Protein AF-W5YVZ0-F1 (afdb_monomer_lite)

pLDDT: mean 85.77, std 7.73, range [55.84, 94.56]

Organism: NCBI:txid1420917

Structure (mmCIF, N/CA/C/O backbone):
data_AF-W5YVZ0-F1
#
_entry.id   AF-W5YVZ0-F1
#
loop_
_atom_site.group_PDB
_atom_site.id
_atom_site.type_symbol
_atom_site.label_atom_id
_atom_site.label_alt_id
_atom_site.label_comp_id
_atom_site.label_asym_id
_atom_site.label_entity_id
_atom_site.label_seq_id
_atom_site.pdbx_PDB_ins_code
_atom_site.Cartn_x
_atom_site.Cartn_y
_atom_site.Cartn_z
_atom_site.occupancy
_atom_site.B_iso_or_equiv
_atom_site.auth_seq_id
_atom_site.auth_comp_id
_atom_site.auth_asym_id
_atom_site.auth_atom_id
_atom_site.pdbx_PDB_model_num
ATOM 1 N N . MET A 1 1 ? 23.181 -4.418 -4.732 1.00 74.56 1 MET A N 1
ATOM 2 C CA . MET A 1 1 ? 21.889 -5.099 -4.513 1.00 74.56 1 MET A CA 1
ATOM 3 C C . MET A 1 1 ? 20.987 -4.118 -3.795 1.00 74.56 1 MET A C 1
ATOM 5 O O . MET A 1 1 ? 21.409 -3.584 -2.777 1.00 74.56 1 MET A O 1
ATOM 9 N N . ALA A 1 2 ? 19.828 -3.815 -4.367 1.00 87.38 2 ALA A N 1
ATOM 10 C CA . ALA A 1 2 ? 18.842 -2.922 -3.772 1.00 87.38 2 ALA A CA 1
ATOM 11 C C . ALA A 1 2 ? 17.530 -3.692 -3.626 1.00 87.38 2 ALA A C 1
ATOM 13 O O . ALA A 1 2 ? 17.180 -4.464 -4.515 1.00 87.38 2 ALA A O 1
ATOM 14 N N . VAL A 1 3 ? 16.837 -3.485 -2.511 1.00 88.62 3 VAL A N 1
ATOM 15 C CA . VAL A 1 3 ? 15.498 -4.027 -2.274 1.00 88.62 3 VAL A CA 1
ATOM 16 C C . VAL A 1 3 ? 14.530 -2.857 -2.339 1.00 88.62 3 VAL A C 1
ATOM 18 O O . VAL A 1 3 ? 14.706 -1.866 -1.632 1.00 88.62 3 VAL A O 1
ATOM 21 N N . VAL A 1 4 ? 13.534 -2.963 -3.211 1.00 89.69 4 VAL A N 1
ATOM 22 C CA . VAL A 1 4 ? 12.494 -1.949 -3.417 1.00 89.69 4 VAL A CA 1
ATOM 23 C C . VAL A 1 4 ? 11.132 -2.627 -3.483 1.00 89.69 4 VAL A C 1
ATOM 25 O O . VAL A 1 4 ? 11.043 -3.823 -3.766 1.00 89.69 4 VAL A O 1
ATOM 28 N N . SER A 1 5 ? 10.052 -1.884 -3.231 1.00 88.38 5 SER A N 1
ATOM 29 C CA . SER A 1 5 ? 8.715 -2.449 -3.406 1.00 88.38 5 SER A CA 1
ATOM 30 C C . SER A 1 5 ? 8.422 -2.677 -4.891 1.00 88.38 5 SER A C 1
ATOM 32 O O . SER A 1 5 ? 8.781 -1.866 -5.747 1.00 88.38 5 SER A O 1
ATOM 34 N N . ARG A 1 6 ? 7.706 -3.765 -5.201 1.00 86.81 6 ARG A N 1
ATOM 35 C CA . ARG A 1 6 ? 7.273 -4.061 -6.576 1.00 86.81 6 ARG A CA 1
ATOM 36 C C . ARG A 1 6 ? 6.399 -2.942 -7.151 1.00 86.81 6 ARG A C 1
ATOM 38 O O . ARG A 1 6 ? 6.548 -2.605 -8.316 1.00 86.81 6 ARG A O 1
ATOM 45 N N . SER A 1 7 ? 5.556 -2.323 -6.324 1.00 84.56 7 SER A N 1
ATOM 46 C CA . SER A 1 7 ? 4.737 -1.171 -6.718 1.00 84.56 7 SER A CA 1
ATOM 47 C C . SER A 1 7 ? 5.562 0.047 -7.129 1.00 84.56 7 SER A C 1
ATOM 49 O O . SER A 1 7 ? 5.235 0.703 -8.112 1.00 84.56 7 SER A O 1
ATOM 51 N N . TYR A 1 8 ? 6.646 0.337 -6.405 1.00 89.19 8 TYR A N 1
ATOM 52 C CA . TYR A 1 8 ? 7.542 1.435 -6.750 1.00 89.19 8 TYR A CA 1
ATOM 53 C C . TYR A 1 8 ? 8.257 1.155 -8.070 1.00 89.19 8 TYR A C 1
ATOM 55 O O . TYR A 1 8 ? 8.258 2.004 -8.955 1.00 89.19 8 TYR A O 1
ATOM 63 N N . LEU A 1 9 ? 8.815 -0.051 -8.219 1.00 90.31 9 LEU A N 1
ATOM 64 C CA . LEU A 1 9 ? 9.506 -0.445 -9.443 1.00 90.31 9 LEU A CA 1
ATOM 65 C C . LEU A 1 9 ? 8.573 -0.398 -10.660 1.00 90.31 9 LEU A C 1
ATOM 67 O O . LEU A 1 9 ? 8.963 0.124 -11.697 1.00 90.31 9 LEU A O 1
ATOM 71 N N . GLN A 1 10 ? 7.338 -0.890 -10.523 1.00 88.44 10 GLN A N 1
ATOM 72 C CA . GLN A 1 10 ? 6.351 -0.847 -11.600 1.00 88.44 10 GLN A CA 1
ATOM 73 C C . GLN A 1 10 ? 5.991 0.593 -11.975 1.00 88.44 10 GLN A C 1
ATOM 75 O O . GLN A 1 10 ? 6.001 0.924 -13.154 1.00 88.44 10 GLN A O 1
ATOM 80 N N . SER A 1 11 ? 5.740 1.462 -10.989 1.00 89.19 11 SER A N 1
ATOM 81 C CA . SER A 1 11 ? 5.483 2.884 -11.244 1.00 89.19 11 SER A CA 1
ATOM 82 C C . SER A 1 11 ? 6.661 3.547 -11.963 1.00 89.19 11 SER A C 1
ATOM 84 O O . SER A 1 11 ? 6.449 4.253 -12.941 1.00 89.19 11 SER A O 1
ATOM 86 N N . HIS A 1 12 ? 7.899 3.283 -11.529 1.00 91.75 12 HIS A N 1
ATOM 87 C CA . HIS A 1 12 ? 9.103 3.832 -12.162 1.00 91.75 12 HIS A CA 1
ATOM 88 C C . HIS A 1 12 ? 9.239 3.389 -13.620 1.00 91.75 12 HIS A C 1
ATOM 90 O O . HIS A 1 12 ? 9.512 4.218 -14.482 1.00 91.75 12 HIS A O 1
ATOM 96 N N . LEU A 1 13 ? 9.042 2.098 -13.898 1.00 91.88 13 LEU A N 1
ATOM 97 C CA . LEU A 1 13 ? 9.131 1.539 -15.249 1.00 91.88 13 LEU A CA 1
ATOM 98 C C . LEU A 1 13 ? 7.976 1.989 -16.152 1.00 91.88 13 LEU A C 1
ATOM 100 O O . LEU A 1 13 ? 8.175 2.146 -17.352 1.00 91.88 13 LEU A O 1
ATOM 104 N N . ASN A 1 14 ? 6.786 2.228 -15.594 1.00 89.25 14 ASN A N 1
ATOM 105 C CA . ASN A 1 14 ? 5.670 2.816 -16.336 1.00 89.25 14 ASN A CA 1
ATOM 106 C C . ASN A 1 14 ? 5.996 4.256 -16.772 1.00 89.25 14 ASN A C 1
ATOM 108 O O . ASN A 1 14 ? 5.672 4.642 -17.895 1.00 89.25 14 ASN A O 1
ATOM 112 N N . ASP A 1 15 ? 6.659 5.025 -15.903 1.00 92.56 15 ASP A N 1
ATOM 113 C CA . ASP A 1 15 ? 7.067 6.406 -16.180 1.00 92.56 15 ASP A CA 1
ATOM 114 C C . ASP A 1 15 ? 8.339 6.495 -17.053 1.00 92.56 15 ASP A C 1
ATOM 116 O O . ASP A 1 15 ? 8.524 7.491 -17.751 1.00 92.56 15 ASP A O 1
ATOM 120 N N . ASN A 1 16 ? 9.201 5.466 -17.037 1.00 94.31 16 ASN A N 1
ATOM 121 C CA . ASN A 1 16 ? 10.479 5.401 -17.770 1.00 94.31 16 ASN A CA 1
ATOM 122 C C . ASN A 1 16 ? 10.650 4.023 -18.452 1.00 94.31 16 ASN A C 1
ATOM 124 O O . ASN A 1 16 ? 11.442 3.192 -17.988 1.00 94.31 16 ASN A O 1
ATOM 128 N N . PRO A 1 17 ? 9.901 3.730 -19.532 1.00 92.19 17 PRO A N 1
ATOM 129 C CA . PRO A 1 17 ? 9.902 2.408 -20.161 1.00 92.19 17 PRO A CA 1
ATOM 130 C C . PRO A 1 17 ? 11.277 1.951 -20.663 1.00 92.19 17 PRO A C 1
ATOM 132 O O . PRO A 1 17 ? 11.558 0.758 -20.681 1.00 92.19 17 PRO A O 1
ATOM 135 N N . GLU A 1 18 ? 12.154 2.882 -21.043 1.00 94.56 18 GLU A N 1
ATOM 136 C CA . GLU A 1 18 ? 13.521 2.613 -21.501 1.00 94.56 18 GLU A CA 1
ATOM 137 C C . GLU A 1 18 ? 14.428 1.992 -20.429 1.00 94.56 18 GLU A C 1
ATOM 139 O O . GLU A 1 18 ? 15.462 1.400 -20.749 1.00 94.56 18 GLU A O 1
ATOM 144 N N . ASP A 1 19 ? 14.054 2.114 -19.154 1.00 93.06 19 ASP A N 1
ATOM 145 C CA . ASP A 1 19 ? 14.816 1.550 -18.050 1.00 93.06 19 ASP A CA 1
ATOM 146 C C . ASP A 1 19 ? 14.553 0.048 -17.849 1.00 93.06 19 ASP A C 1
ATOM 148 O O . ASP A 1 19 ? 15.280 -0.589 -17.082 1.00 93.06 19 ASP A O 1
ATOM 152 N N . SER A 1 20 ? 13.573 -0.548 -18.547 1.00 86.62 20 SER A N 1
ATOM 153 C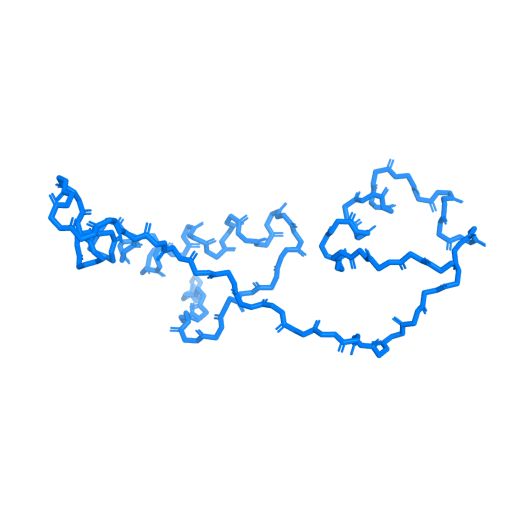 CA . SER A 1 20 ? 13.221 -1.972 -18.404 1.00 86.62 20 SER A CA 1
ATOM 154 C C . SER A 1 20 ? 14.420 -2.894 -18.599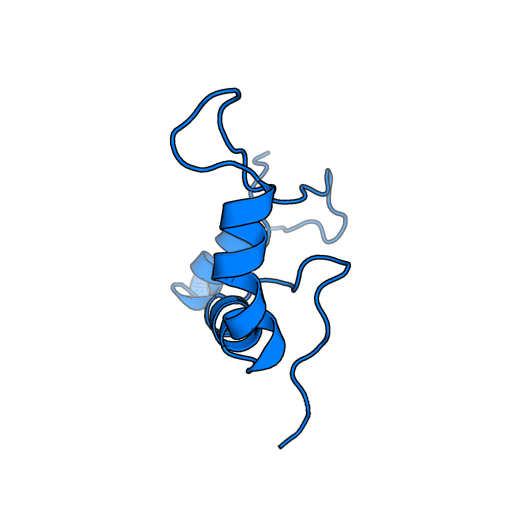 1.00 86.62 20 SER A C 1
ATOM 156 O O . SER A 1 20 ? 14.637 -3.817 -17.817 1.00 86.62 20 SER A O 1
ATOM 158 N N . ASP A 1 21 ? 15.241 -2.594 -19.603 1.00 90.25 21 ASP A N 1
ATOM 159 C CA . ASP A 1 21 ? 16.368 -3.433 -20.011 1.00 90.25 21 ASP A CA 1
ATOM 160 C C . ASP A 1 21 ? 17.628 -3.152 -19.176 1.00 90.25 21 ASP A C 1
ATOM 162 O O . ASP A 1 21 ? 18.644 -3.840 -19.297 1.00 90.25 21 ASP A O 1
ATOM 166 N N . ARG A 1 22 ? 17.582 -2.132 -18.308 1.00 91.44 22 ARG A N 1
ATOM 167 C CA . ARG A 1 22 ? 18.706 -1.719 -17.456 1.00 91.44 22 ARG A CA 1
ATOM 168 C C . ARG A 1 22 ? 18.746 -2.467 -16.130 1.00 91.44 22 ARG A C 1
ATOM 170 O O . ARG A 1 22 ? 19.782 -2.445 -15.459 1.00 91.44 22 ARG A O 1
ATOM 177 N N . PHE A 1 23 ? 17.648 -3.110 -15.734 1.00 89.94 23 PHE A N 1
ATOM 178 C CA . PHE A 1 23 ? 17.535 -3.794 -14.452 1.00 89.94 23 PHE A CA 1
ATOM 179 C C . PHE A 1 23 ? 17.364 -5.301 -14.627 1.00 89.94 23 PHE A C 1
ATOM 181 O O . PHE A 1 23 ? 16.528 -5.775 -15.385 1.00 89.94 23 PHE A O 1
ATOM 188 N N . LEU A 1 24 ? 18.123 -6.067 -13.843 1.00 91.00 24 LEU A N 1
ATOM 189 C CA . LEU A 1 24 ? 17.833 -7.478 -13.607 1.00 91.00 24 LEU A CA 1
ATOM 190 C C . LEU A 1 24 ? 16.969 -7.571 -12.350 1.00 91.00 24 LEU A C 1
ATOM 192 O O . LEU A 1 24 ? 17.440 -7.287 -11.246 1.00 91.00 24 LEU A O 1
ATOM 196 N N . VAL A 1 25 ? 15.702 -7.935 -12.529 1.00 90.00 25 VAL A N 1
ATOM 197 C CA . VAL A 1 25 ? 14.705 -8.002 -11.457 1.00 90.00 25 VAL A CA 1
ATOM 198 C C . VAL A 1 25 ? 14.435 -9.465 -11.128 1.00 90.00 25 VAL A C 1
ATOM 200 O O . VAL A 1 25 ? 14.125 -10.258 -12.011 1.00 90.00 25 VAL A O 1
ATOM 203 N N . SER A 1 26 ? 14.559 -9.832 -9.853 1.00 90.25 26 SER A N 1
ATOM 204 C CA . SER A 1 26 ? 14.128 -11.150 -9.380 1.00 90.25 26 SER A CA 1
ATOM 205 C C . SER A 1 26 ? 12.603 -11.214 -9.329 1.00 90.25 26 SER A C 1
ATOM 207 O O . SER A 1 26 ? 11.959 -10.338 -8.746 1.00 90.25 26 SER A O 1
ATOM 209 N N . ASP A 1 27 ? 12.022 -12.285 -9.867 1.00 87.25 27 ASP A N 1
ATOM 210 C CA . ASP A 1 27 ? 10.589 -12.549 -9.718 1.00 87.25 27 ASP A CA 1
ATOM 211 C C . ASP A 1 27 ? 10.214 -13.070 -8.332 1.00 87.25 27 ASP A C 1
ATOM 213 O O . ASP A 1 27 ? 9.075 -12.899 -7.895 1.00 87.25 27 ASP A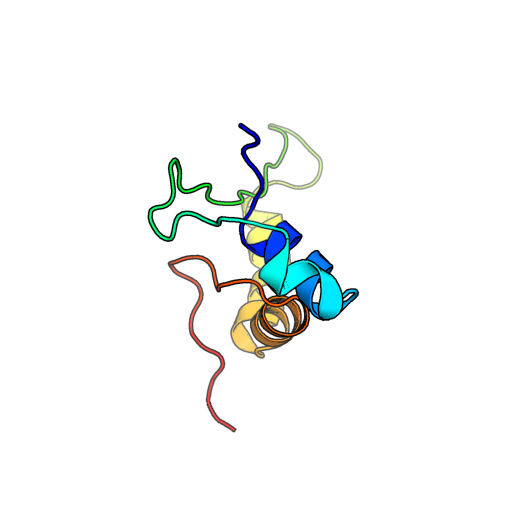 O 1
ATOM 217 N N . THR A 1 28 ? 11.175 -13.646 -7.610 1.00 90.31 28 THR A N 1
ATOM 218 C CA . THR A 1 28 ? 10.970 -14.118 -6.243 1.00 90.31 28 THR A CA 1
ATOM 219 C C . THR A 1 28 ? 11.013 -12.929 -5.284 1.00 90.31 28 THR A C 1
ATOM 221 O O . THR A 1 28 ? 12.063 -12.284 -5.194 1.00 90.31 28 THR A O 1
ATOM 224 N N . PRO A 1 29 ? 9.919 -12.625 -4.560 1.00 85.06 29 PRO A N 1
ATOM 225 C CA . PRO A 1 29 ? 9.936 -11.590 -3.538 1.00 85.06 29 PRO A CA 1
ATOM 226 C C . PRO A 1 29 ? 10.753 -12.054 -2.329 1.00 85.06 29 PRO A C 1
ATOM 228 O O . PRO A 1 29 ? 10.511 -13.135 -1.796 1.00 85.06 29 PRO A O 1
ATOM 231 N N . ASP A 1 30 ? 11.673 -11.213 -1.854 1.00 86.12 30 ASP A N 1
ATOM 232 C CA . ASP A 1 30 ? 12.403 -11.476 -0.608 1.00 86.12 30 ASP A CA 1
ATOM 233 C C . ASP A 1 30 ? 11.463 -11.459 0.607 1.00 86.12 30 ASP A C 1
ATOM 235 O O . ASP A 1 30 ? 11.619 -12.250 1.536 1.00 86.12 30 ASP A O 1
ATOM 239 N N . GLN A 1 31 ? 10.497 -10.530 0.616 1.00 82.12 31 GLN A N 1
ATOM 240 C CA . GLN A 1 31 ? 9.556 -10.312 1.716 1.00 82.12 31 GLN A CA 1
ATOM 241 C C . GLN A 1 31 ? 8.213 -9.775 1.201 1.00 82.12 31 GLN A C 1
ATOM 243 O O . GLN A 1 31 ? 8.163 -8.971 0.268 1.00 82.12 31 GLN A O 1
ATOM 248 N N . THR A 1 32 ? 7.117 -10.180 1.846 1.00 81.19 32 THR A N 1
ATOM 249 C CA . THR A 1 32 ? 5.769 -9.658 1.584 1.00 81.19 32 THR A CA 1
ATOM 250 C C . THR A 1 32 ? 5.333 -8.780 2.746 1.00 81.19 32 THR A C 1
ATOM 252 O O . THR A 1 32 ? 5.204 -9.250 3.874 1.00 81.19 32 THR A O 1
ATOM 255 N N . TYR A 1 33 ? 5.087 -7.504 2.4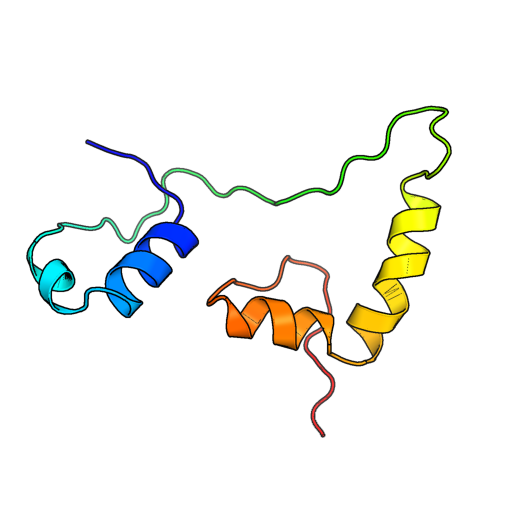61 1.00 72.25 33 TYR A N 1
ATOM 256 C CA . TYR A 1 33 ? 4.606 -6.539 3.442 1.00 72.25 33 TYR A CA 1
ATOM 257 C C . TYR A 1 33 ? 3.112 -6.300 3.258 1.00 72.25 33 TYR A C 1
ATOM 259 O O . TYR A 1 33 ? 2.665 -5.960 2.162 1.00 72.25 33 TYR A O 1
ATOM 267 N N . LEU A 1 34 ? 2.350 -6.435 4.343 1.00 74.62 34 LEU A N 1
ATOM 268 C CA . LEU A 1 34 ? 0.960 -5.999 4.399 1.00 74.62 34 LEU A CA 1
ATOM 269 C C . LEU A 1 34 ? 0.913 -4.588 4.984 1.00 74.62 34 LEU A C 1
ATOM 271 O O . LEU A 1 34 ? 1.450 -4.319 6.058 1.00 74.62 34 LEU A O 1
ATOM 275 N N . LEU A 1 35 ? 0.293 -3.669 4.247 1.00 70.50 35 LEU A N 1
ATOM 276 C CA . LEU A 1 35 ? 0.060 -2.309 4.715 1.00 70.50 35 LEU A CA 1
ATOM 277 C C . LEU A 1 35 ? -1.089 -2.329 5.722 1.00 70.50 35 LEU A C 1
ATOM 279 O O . LEU A 1 35 ? -2.224 -2.647 5.373 1.00 70.50 35 LEU A O 1
ATOM 283 N N . HIS A 1 36 ? -0.785 -1.960 6.961 1.00 79.00 36 HIS A N 1
ATOM 284 C CA . HIS A 1 36 ? -1.773 -1.802 8.020 1.00 79.00 36 HIS A CA 1
ATOM 285 C C . HIS A 1 36 ? -1.992 -0.322 8.316 1.00 79.00 36 HIS A C 1
ATOM 287 O O . HIS A 1 36 ? -1.047 0.469 8.339 1.00 79.00 36 HIS A O 1
ATOM 293 N N . ILE A 1 37 ? -3.243 0.044 8.582 1.00 81.50 37 ILE A N 1
ATOM 294 C CA . ILE A 1 37 ? -3.563 1.348 9.154 1.00 81.50 37 ILE A CA 1
ATOM 295 C C . ILE A 1 37 ? -3.474 1.203 10.670 1.00 81.50 37 ILE A C 1
ATOM 297 O O . ILE A 1 37 ? -4.108 0.326 11.251 1.00 81.50 37 ILE A O 1
ATOM 301 N N . MET A 1 38 ? -2.668 2.050 11.304 1.00 86.69 38 MET A N 1
ATOM 302 C CA . MET A 1 38 ? -2.490 2.054 12.752 1.00 86.69 38 MET A CA 1
ATOM 303 C C . MET A 1 38 ? -3.216 3.253 13.355 1.00 86.69 38 MET A C 1
ATOM 305 O O . MET A 1 38 ? -2.968 4.395 12.967 1.00 86.69 38 MET A O 1
ATOM 309 N N . ALA A 1 39 ? -4.096 2.988 14.317 1.00 89.56 39 ALA A N 1
ATOM 310 C CA . ALA A 1 39 ? -4.696 4.006 15.169 1.00 89.56 39 ALA A CA 1
ATOM 311 C C . ALA A 1 39 ? -3.948 4.062 16.504 1.00 89.56 39 ALA A C 1
ATOM 313 O O . ALA A 1 39 ? -3.475 3.043 17.002 1.00 89.56 39 ALA A O 1
ATOM 314 N N . ARG A 1 40 ? -3.834 5.257 17.088 1.00 89.44 40 ARG A N 1
ATOM 315 C CA . ARG A 1 40 ? -3.231 5.415 18.413 1.00 89.44 40 ARG A CA 1
ATOM 316 C C . ARG A 1 40 ? -4.224 4.970 19.484 1.00 89.44 40 ARG A C 1
ATOM 318 O O . ARG A 1 40 ? -5.359 5.443 19.486 1.00 89.44 40 ARG A O 1
ATOM 325 N N . ASP A 1 41 ? -3.758 4.190 20.454 1.00 85.75 41 ASP A N 1
ATOM 326 C CA . ASP A 1 41 ? -4.528 3.912 21.668 1.00 85.75 41 ASP A CA 1
ATOM 327 C C . ASP A 1 41 ? -4.919 5.218 22.376 1.00 85.75 41 ASP A C 1
ATOM 329 O O . ASP A 1 41 ? -4.084 6.102 22.598 1.00 85.75 41 ASP A O 1
ATOM 333 N N . ASN A 1 42 ? -6.200 5.344 22.732 1.00 85.62 42 ASN A N 1
ATOM 334 C CA . ASN A 1 42 ? -6.801 6.562 23.296 1.00 85.62 42 ASN A CA 1
ATOM 335 C C . ASN A 1 42 ? -6.678 7.809 22.393 1.00 85.62 42 ASN A C 1
ATOM 337 O O . ASN A 1 42 ? -6.713 8.944 22.874 1.00 85.62 42 ASN A O 1
ATOM 341 N N . GLY A 1 43 ? -6.497 7.618 21.083 1.00 87.56 43 GLY A N 1
ATOM 342 C CA . GLY A 1 43 ? -6.590 8.681 20.089 1.00 87.56 43 GLY A CA 1
ATOM 343 C C . GLY A 1 43 ? -8.041 9.094 19.805 1.00 87.56 43 GLY A C 1
ATOM 344 O O . GLY A 1 43 ? -8.974 8.375 20.155 1.00 87.56 43 GLY A O 1
ATOM 345 N N . PRO A 1 44 ? -8.255 10.240 19.135 1.00 89.88 44 PRO A N 1
ATOM 346 C CA . PRO A 1 44 ? -9.5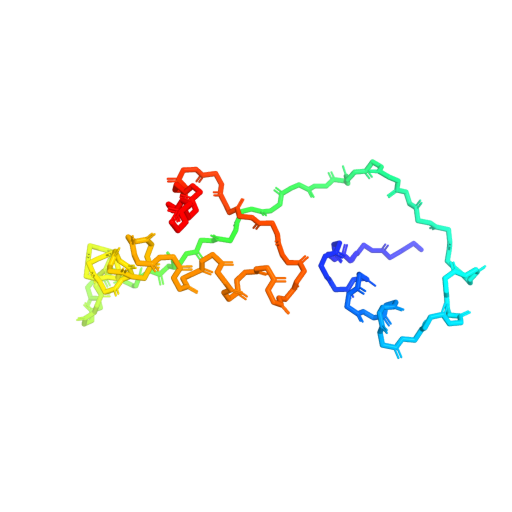96 10.704 18.766 1.00 89.88 44 PRO A CA 1
ATOM 347 C C . PRO A 1 44 ? -10.275 9.827 17.701 1.00 89.88 44 PRO A C 1
ATOM 349 O O . PRO A 1 44 ? -11.472 9.963 17.473 1.00 89.88 44 PRO A O 1
ATOM 352 N N . ILE A 1 45 ? -9.508 8.967 17.028 1.00 91.38 45 ILE A N 1
ATOM 353 C CA . ILE A 1 45 ? -9.980 8.012 16.030 1.00 91.38 45 ILE A CA 1
ATOM 354 C C . ILE A 1 45 ? -9.321 6.672 16.356 1.00 91.38 45 ILE A C 1
ATOM 356 O O . ILE A 1 45 ? -8.091 6.584 16.376 1.00 91.38 45 ILE A O 1
ATOM 360 N N . ASP A 1 46 ? -10.139 5.655 16.611 1.00 91.44 46 ASP A N 1
ATOM 361 C CA . ASP A 1 46 ? -9.708 4.276 16.827 1.00 91.44 46 ASP A CA 1
ATOM 362 C C . ASP A 1 46 ? -9.795 3.446 15.531 1.00 91.44 46 ASP A C 1
ATOM 364 O O . ASP A 1 46 ? -10.259 3.914 14.485 1.00 91.44 46 ASP A O 1
ATOM 368 N N . ALA A 1 47 ? -9.327 2.196 15.589 1.00 89.00 47 ALA A N 1
ATOM 369 C CA . ALA A 1 47 ? -9.371 1.284 14.445 1.00 89.00 47 ALA A CA 1
ATOM 370 C C . ALA A 1 47 ? -10.811 1.048 13.954 1.00 89.00 47 ALA A C 1
ATOM 372 O O . ALA A 1 47 ? -11.063 1.099 12.752 1.00 89.00 47 ALA A O 1
ATOM 373 N N . THR A 1 48 ? -11.764 0.891 14.878 1.00 89.62 48 THR A N 1
ATOM 374 C CA . THR A 1 48 ? -13.188 0.703 14.566 1.00 89.62 48 THR A CA 1
ATOM 375 C C . THR A 1 48 ? -13.744 1.861 13.741 1.00 89.62 48 THR A C 1
ATOM 377 O O . THR A 1 48 ? -14.429 1.657 12.739 1.00 89.62 48 THR A O 1
ATOM 380 N N . THR A 1 49 ? -13.429 3.096 14.135 1.00 91.75 49 THR A N 1
ATOM 381 C CA . THR A 1 49 ? -13.869 4.302 13.431 1.00 91.75 49 THR A CA 1
ATOM 382 C C . THR A 1 49 ? -13.253 4.371 12.035 1.00 91.75 49 THR A C 1
ATOM 384 O O . THR A 1 49 ? -13.950 4.688 11.072 1.00 91.75 49 THR A O 1
ATOM 387 N N . LEU A 1 50 ? -11.969 4.032 11.885 1.00 90.75 50 LEU A N 1
ATOM 388 C CA . LEU A 1 50 ? -11.320 3.969 10.569 1.00 90.75 50 LEU A CA 1
ATOM 389 C C . LEU A 1 50 ? -11.971 2.928 9.656 1.00 90.75 50 LEU A C 1
ATOM 391 O O . LEU A 1 50 ? -12.247 3.227 8.495 1.00 90.75 50 LEU A O 1
ATOM 395 N N . GLU A 1 51 ? -12.266 1.735 10.171 1.00 88.56 51 GLU A N 1
ATOM 396 C CA . GLU A 1 51 ? -12.973 0.699 9.414 1.00 88.56 51 GLU A CA 1
ATOM 397 C C . GLU A 1 51 ? -14.356 1.174 8.961 1.00 88.56 51 GLU A C 1
ATOM 399 O O . GLU A 1 51 ? -14.727 0.975 7.804 1.00 88.56 51 GLU A O 1
ATOM 404 N N . GLN A 1 52 ? -15.105 1.861 9.827 1.00 91.81 52 GLN A N 1
ATOM 405 C CA . GLN A 1 52 ? -16.411 2.426 9.477 1.00 91.81 52 GLN A CA 1
ATOM 406 C C . GLN A 1 52 ? -16.314 3.505 8.394 1.00 91.81 52 GLN A C 1
ATOM 408 O O . GLN A 1 52 ? -17.166 3.549 7.507 1.00 91.81 52 GLN A O 1
ATOM 413 N N . LEU A 1 53 ? -15.274 4.344 8.426 1.00 91.31 53 LEU A N 1
ATOM 414 C CA . LEU A 1 53 ? -15.034 5.370 7.406 1.00 91.31 53 LEU A CA 1
ATOM 415 C C . LEU A 1 53 ? -14.644 4.765 6.050 1.00 91.31 53 LEU A C 1
ATOM 417 O O . LEU A 1 53 ? -15.017 5.303 5.007 1.00 91.31 53 LEU A O 1
ATOM 421 N N . LEU A 1 54 ? -13.912 3.649 6.052 1.00 89.38 54 LEU A N 1
ATOM 422 C CA . LEU A 1 54 ? -13.453 2.975 4.835 1.00 89.38 54 LEU A CA 1
ATOM 423 C C . LEU A 1 54 ? -14.483 1.994 4.263 1.00 89.38 54 LEU A C 1
ATOM 425 O O . LEU A 1 54 ? -14.521 1.796 3.050 1.00 89.38 54 LEU A O 1
ATOM 429 N N . SER A 1 55 ? -15.354 1.418 5.098 1.00 89.94 55 SER A N 1
ATOM 430 C CA . SER A 1 55 ? -16.348 0.413 4.694 1.00 89.94 55 SER A CA 1
ATOM 431 C C . SER A 1 55 ? -17.197 0.820 3.478 1.00 89.94 55 SER A C 1
ATOM 433 O O . SER A 1 55 ? -17.365 -0.014 2.584 1.00 89.94 55 SER A O 1
ATOM 435 N N . PRO A 1 56 ? -17.697 2.070 3.360 1.00 92.06 56 PRO A N 1
ATOM 436 C CA . PRO A 1 56 ? -18.423 2.501 2.169 1.00 92.06 56 PRO A CA 1
ATOM 437 C C . PRO A 1 56 ? -17.581 2.396 0.894 1.00 92.06 56 PRO A C 1
ATOM 439 O O . PRO A 1 56 ? -18.090 1.914 -0.111 1.00 92.06 56 PRO A O 1
ATOM 442 N N . LEU A 1 57 ? -16.294 2.762 0.955 1.00 91.25 57 LEU A N 1
ATOM 443 C CA . LEU A 1 57 ? -15.373 2.718 -0.188 1.00 91.25 57 LEU A CA 1
ATOM 444 C C . LEU A 1 57 ? -15.081 1.289 -0.654 1.00 91.25 57 LEU A C 1
ATOM 446 O O . LEU A 1 57 ? -14.836 1.069 -1.837 1.00 91.25 57 LEU A O 1
ATOM 450 N N . PHE A 1 58 ? -15.079 0.323 0.271 1.00 88.81 58 PHE A N 1
ATOM 451 C CA . PHE A 1 58 ? -14.959 -1.094 -0.076 1.00 88.81 58 PHE A CA 1
ATOM 452 C C . PHE A 1 58 ? -16.231 -1.609 -0.754 1.00 88.81 58 PHE A C 1
ATOM 454 O O . PHE A 1 58 ? -16.149 -2.357 -1.726 1.00 88.81 58 PHE A O 1
ATOM 461 N N . LYS A 1 59 ? -17.405 -1.206 -0.249 1.00 88.81 59 LYS A N 1
ATOM 462 C CA . LYS A 1 59 ? -18.713 -1.650 -0.754 1.00 88.81 59 LYS A CA 1
ATOM 463 C C . LYS A 1 59 ? -19.040 -1.087 -2.132 1.00 88.81 59 LYS A C 1
ATOM 465 O O . LYS A 1 59 ? -19.625 -1.792 -2.943 1.00 88.81 59 LYS A O 1
ATOM 470 N N . ASP A 1 60 ? -18.688 0.171 -2.381 1.00 91.56 60 ASP A N 1
ATOM 471 C CA . ASP A 1 60 ? -18.989 0.859 -3.640 1.00 91.56 60 ASP A CA 1
ATOM 472 C C . ASP A 1 60 ? -17.883 0.733 -4.701 1.00 91.56 60 ASP A C 1
ATOM 474 O O . ASP A 1 60 ? -17.990 1.313 -5.780 1.00 91.56 60 ASP A O 1
ATOM 478 N N . GLY A 1 61 ? -16.824 -0.031 -4.418 1.00 90.69 61 GLY A N 1
ATOM 479 C CA . GLY A 1 61 ? -15.755 -0.308 -5.374 1.00 90.69 61 GLY A CA 1
ATOM 480 C C . GLY A 1 61 ? -14.716 0.811 -5.518 1.00 90.69 61 GLY A C 1
ATOM 481 O O . GLY A 1 61 ? -13.708 0.617 -6.206 1.00 90.69 61 GLY A O 1
ATOM 482 N N . ARG A 1 62 ? -14.911 1.986 -4.897 1.00 92.38 62 ARG A N 1
ATOM 483 C CA . ARG A 1 62 ? -13.991 3.128 -5.058 1.00 92.38 62 ARG A CA 1
ATOM 484 C C . ARG A 1 62 ? -12.604 2.832 -4.513 1.00 92.38 62 ARG A C 1
ATOM 486 O O . ARG A 1 62 ? -11.616 3.283 -5.091 1.00 92.38 62 ARG A O 1
ATOM 493 N N . TYR A 1 63 ? -12.505 2.074 -3.423 1.00 90.25 63 TYR A N 1
ATOM 494 C CA . TYR A 1 63 ? -11.205 1.677 -2.889 1.00 90.25 63 TYR A CA 1
ATOM 495 C C . TYR A 1 63 ? -10.421 0.841 -3.907 1.00 90.25 63 TYR A C 1
ATOM 497 O O . TYR A 1 63 ? -9.257 1.125 -4.184 1.00 90.25 63 TYR A O 1
ATOM 505 N N . GLN A 1 64 ? -11.083 -0.134 -4.523 1.00 90.38 64 GLN A N 1
ATOM 506 C CA . GLN A 1 64 ? -10.500 -1.027 -5.513 1.00 90.38 64 GLN A CA 1
ATOM 507 C C . GLN A 1 64 ? -10.044 -0.238 -6.743 1.00 90.38 64 GLN A C 1
ATOM 509 O O . GLN A 1 64 ? -8.908 -0.392 -7.186 1.00 90.38 64 GLN A O 1
ATOM 514 N N . GLN A 1 65 ? -10.855 0.714 -7.213 1.00 91.31 65 GLN A N 1
ATOM 515 C CA . GLN A 1 65 ? -10.453 1.643 -8.273 1.00 91.31 65 GLN A CA 1
ATOM 516 C C . GLN A 1 65 ? -9.195 2.449 -7.908 1.00 91.31 65 GLN A C 1
ATOM 518 O O . GLN A 1 65 ? -8.309 2.617 -8.747 1.00 91.31 65 GLN A O 1
ATOM 523 N N . PHE A 1 66 ? -9.074 2.933 -6.666 1.00 89.38 66 PHE A N 1
ATOM 524 C CA . PHE A 1 66 ? -7.880 3.665 -6.225 1.00 89.38 66 PHE A CA 1
ATOM 525 C C . PHE A 1 66 ? -6.621 2.804 -6.142 1.00 89.38 66 PHE A C 1
ATOM 527 O O . PHE A 1 66 ? -5.530 3.331 -6.379 1.00 89.38 66 PHE A O 1
ATOM 534 N N . VAL A 1 67 ? -6.770 1.530 -5.779 1.00 88.06 67 VAL A N 1
ATOM 535 C CA . VAL A 1 67 ? -5.686 0.544 -5.723 1.00 88.06 67 VAL A CA 1
ATOM 536 C C . VAL A 1 67 ? -5.204 0.229 -7.139 1.00 88.06 67 VAL A C 1
ATOM 538 O O . VAL A 1 67 ? -4.023 0.412 -7.430 1.00 88.06 67 VAL A O 1
ATOM 541 N N . TYR A 1 68 ? -6.113 -0.121 -8.051 1.00 86.25 68 TYR A N 1
ATOM 542 C CA . TYR A 1 68 ? -5.757 -0.461 -9.432 1.00 86.25 68 TYR A CA 1
ATOM 543 C C . TYR A 1 68 ? -5.177 0.715 -10.212 1.00 86.25 68 TYR A C 1
ATOM 545 O O . TYR A 1 68 ? -4.216 0.540 -10.949 1.00 86.25 68 TYR A O 1
ATOM 553 N N . LYS A 1 69 ? -5.687 1.938 -10.002 1.00 86.88 69 LYS A N 1
ATOM 554 C CA . LYS A 1 69 ? -5.128 3.146 -10.633 1.00 86.88 69 LYS A CA 1
ATOM 555 C C . LYS A 1 69 ? -3.658 3.398 -10.260 1.00 86.88 69 LYS A C 1
ATOM 557 O O . LYS A 1 69 ? -2.994 4.192 -10.916 1.00 86.88 69 LYS A O 1
ATOM 562 N N . ARG A 1 70 ? -3.168 2.785 -9.181 1.00 82.62 70 ARG A N 1
ATOM 563 C CA . ARG A 1 70 ? -1.781 2.899 -8.714 1.00 82.62 70 ARG A CA 1
ATOM 564 C C . ARG A 1 70 ? -0.960 1.635 -8.969 1.00 82.62 70 ARG A C 1
ATOM 566 O O . ARG A 1 70 ? 0.083 1.479 -8.340 1.00 82.62 70 ARG A O 1
ATOM 573 N N . ASP A 1 71 ? -1.460 0.721 -9.803 1.00 79.12 71 ASP A N 1
ATOM 574 C CA . ASP A 1 71 ? -0.829 -0.575 -10.081 1.00 79.12 71 ASP A CA 1
ATOM 575 C C . ASP A 1 71 ? -0.515 -1.370 -8.798 1.00 79.12 71 ASP A C 1
ATOM 577 O O . ASP A 1 71 ? 0.457 -2.122 -8.701 1.00 79.12 71 ASP A O 1
ATOM 581 N N . LEU A 1 72 ? -1.349 -1.179 -7.770 1.00 82.06 72 LEU A N 1
ATOM 582 C CA . LEU A 1 72 ? -1.263 -1.902 -6.509 1.00 82.06 72 LEU A CA 1
ATOM 583 C C . LEU A 1 72 ? -2.143 -3.153 -6.559 1.00 82.06 72 LEU A C 1
ATOM 585 O O . LEU A 1 72 ? -3.142 -3.218 -7.274 1.00 82.06 72 LEU A O 1
ATOM 589 N N . GLN A 1 73 ? -1.787 -4.141 -5.744 1.00 81.25 73 GLN A N 1
ATOM 590 C CA . GLN A 1 73 ? -2.615 -5.323 -5.520 1.00 81.25 73 GLN A CA 1
ATOM 591 C C . GLN A 1 73 ? -3.579 -5.075 -4.362 1.00 81.25 73 GLN A C 1
ATOM 593 O O . GLN A 1 73 ? -3.224 -4.416 -3.379 1.00 81.25 73 GLN A O 1
ATOM 598 N N . LEU A 1 74 ? -4.795 -5.615 -4.468 1.00 84.31 74 LEU A N 1
ATOM 599 C CA . LEU A 1 74 ? -5.749 -5.551 -3.368 1.00 84.31 74 LEU A CA 1
ATOM 600 C C . LEU A 1 74 ? -5.235 -6.345 -2.162 1.00 84.31 74 LEU A C 1
ATOM 602 O O . LEU A 1 74 ? -4.796 -7.485 -2.332 1.00 84.31 74 LEU A O 1
ATOM 606 N N . PRO A 1 75 ? -5.306 -5.778 -0.943 1.00 79.88 75 PRO A N 1
ATOM 607 C CA . PRO A 1 75 ? -4.997 -6.528 0.262 1.00 79.88 75 PRO A CA 1
ATOM 608 C C . PRO A 1 75 ? -5.943 -7.726 0.432 1.00 79.88 75 PRO A C 1
ATOM 610 O O . PRO A 1 75 ? -7.122 -7.638 0.071 1.00 79.88 75 PRO A O 1
ATOM 613 N N . PRO A 1 76 ? -5.467 -8.830 1.034 1.00 79.88 76 PRO A N 1
ATOM 614 C CA . PRO A 1 76 ? -6.322 -9.968 1.343 1.00 79.88 76 PRO A CA 1
ATOM 615 C C . PRO A 1 76 ? -7.469 -9.548 2.274 1.00 79.88 76 PRO A C 1
ATOM 617 O O . PRO A 1 76 ? -7.277 -8.754 3.193 1.00 79.88 76 PRO A O 1
ATOM 620 N N . GLY A 1 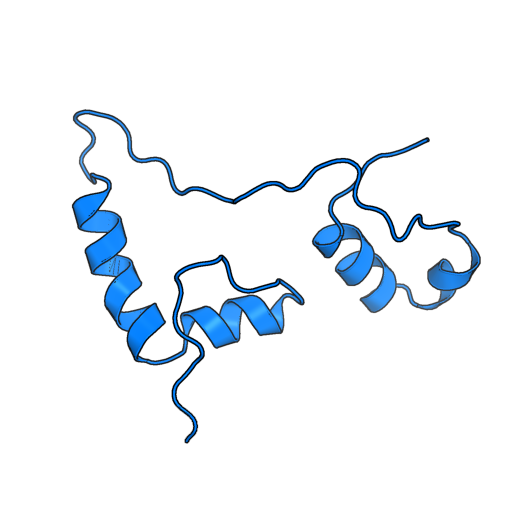77 ? -8.663 -10.097 2.045 1.00 79.31 77 GLY A N 1
ATOM 621 C CA . GLY A 1 77 ? -9.856 -9.815 2.854 1.00 79.31 77 GLY A CA 1
ATOM 622 C C . GLY A 1 77 ? -10.692 -8.615 2.393 1.00 79.31 77 GLY A C 1
ATOM 623 O O . GLY A 1 77 ? -11.786 -8.416 2.916 1.00 79.31 77 GLY A O 1
ATOM 624 N N . ILE A 1 78 ? -10.237 -7.857 1.390 1.00 80.19 78 ILE A N 1
ATOM 625 C CA . ILE A 1 78 ? -11.071 -6.860 0.709 1.00 80.19 78 ILE A CA 1
ATOM 626 C C . ILE A 1 78 ? -11.816 -7.549 -0.446 1.00 80.19 78 ILE A C 1
ATOM 628 O O . ILE A 1 78 ? -11.165 -8.191 -1.272 1.00 80.19 78 ILE A O 1
ATOM 632 N N . PRO A 1 79 ? -13.158 -7.453 -0.528 1.00 74.69 79 PRO A N 1
ATOM 633 C CA . PRO A 1 79 ? -13.906 -8.055 -1.625 1.00 74.69 79 PRO A CA 1
ATOM 634 C C . PRO A 1 79 ? -13.540 -7.394 -2.959 1.00 74.69 79 PRO A C 1
ATOM 636 O O . PRO A 1 79 ? -13.328 -6.178 -3.025 1.00 74.69 79 PRO A O 1
ATOM 639 N N . GLU A 1 80 ? -13.493 -8.185 -4.031 1.00 72.06 80 GLU A N 1
ATOM 640 C CA . GLU A 1 80 ? -13.412 -7.641 -5.387 1.00 72.06 80 GLU A CA 1
ATOM 641 C C . GLU A 1 80 ? -14.607 -6.713 -5.650 1.00 72.06 80 GLU A C 1
ATOM 643 O O . GLU A 1 80 ? -15.685 -6.916 -5.075 1.00 72.06 80 GLU A O 1
ATOM 648 N N . PRO A 1 81 ? -14.427 -5.655 -6.461 1.00 69.75 81 PRO A N 1
ATOM 649 C CA . PRO A 1 81 ? -15.529 -4.753 -6.747 1.00 69.75 81 PRO A CA 1
ATOM 650 C C . PRO A 1 81 ? -16.660 -5.552 -7.403 1.00 69.75 81 PRO A C 1
ATOM 652 O O . PRO A 1 81 ? -16.412 -6.379 -8.281 1.00 69.75 81 PRO A O 1
ATOM 655 N N . ALA A 1 82 ? -17.901 -5.318 -6.967 1.00 61.72 82 ALA A N 1
ATOM 656 C CA . ALA A 1 82 ? -19.056 -5.916 -7.621 1.00 61.72 82 ALA A CA 1
ATOM 657 C C . ALA A 1 82 ? -19.021 -5.541 -9.112 1.00 61.72 82 ALA A C 1
ATOM 659 O O . ALA A 1 82 ? -18.846 -4.366 -9.449 1.00 61.72 82 ALA A O 1
ATOM 660 N N . ALA A 1 83 ? -19.125 -6.544 -9.989 1.00 55.84 83 ALA A N 1
ATOM 661 C CA . ALA A 1 83 ? -19.242 -6.306 -11.421 1.00 55.84 83 ALA A CA 1
ATOM 662 C C . ALA A 1 83 ? -20.451 -5.383 -11.688 1.00 55.84 83 ALA A C 1
ATOM 664 O O . ALA A 1 83 ? -21.448 -5.496 -10.966 1.00 55.84 83 ALA A O 1
ATOM 665 N N . PRO A 1 84 ? -20.350 -4.461 -12.663 1.00 58.03 84 PRO A N 1
ATOM 666 C CA . PRO A 1 84 ? -21.443 -3.556 -13.011 1.00 58.03 84 PRO A CA 1
ATOM 667 C C . PRO A 1 84 ? -22.703 -4.297 -13.471 1.00 58.03 84 PRO A C 1
ATOM 669 O O . PRO A 1 84 ? -22.573 -5.392 -14.067 1.00 58.03 84 PRO A O 1
#

Foldseek 3Di:
DDADDPLVVVVVCVVPVVCPVVDDDDPDHPDDDDDDDDDDDVDPAHPVNVCVVCVVCLQQVVVVVVQVVSVHDDDPPRDHHPDD

Sequence (84 aa):
MAVVSRSYLQSHLNDNPEDSDRFLVSDTPDQTYLLHIMARDNGPIDATTLEQLLSPLFKDGRYQQFVYKRDLQLPPGIPEPAAP

Radius of gyration: 16.76 Å; chains: 1; bounding box: 43×25×45 Å

Secondary structure (DSSP, 8-state):
-----HHHHHHHHHH-GGGGGG----SS-S--PPP---PPTT-SS-HHHHHHHHHHHHHTSHHHHHHHTTTPPPPTTSPPPPP-